Protein AF-A0A2D6XGZ0-F1 (afdb_monomer)

Structure (mmCIF, N/CA/C/O backbone):
data_AF-A0A2D6XGZ0-F1
#
_entry.id   AF-A0A2D6XGZ0-F1
#
loop_
_atom_site.group_PDB
_atom_site.id
_atom_site.type_symbol
_atom_site.label_atom_id
_atom_site.label_alt_id
_atom_site.label_comp_id
_atom_site.label_asym_id
_atom_site.label_entity_id
_atom_site.label_seq_id
_atom_site.pdbx_PDB_ins_code
_atom_site.Cartn_x
_atom_site.Cartn_y
_atom_site.Cartn_z
_atom_site.occupancy
_atom_site.B_iso_or_equiv
_atom_site.auth_seq_id
_atom_site.auth_comp_id
_atom_site.auth_asym_id
_atom_site.auth_atom_id
_atom_site.pdbx_PDB_model_num
ATOM 1 N N . MET A 1 1 ? -11.305 -21.249 19.196 1.00 35.72 1 MET A N 1
ATOM 2 C CA . MET A 1 1 ? -12.312 -20.183 19.340 1.00 35.72 1 MET A CA 1
ATOM 3 C C . MET A 1 1 ? -11.987 -19.172 18.271 1.00 35.72 1 MET A C 1
ATOM 5 O O . MET A 1 1 ? -11.018 -18.440 18.431 1.00 35.72 1 MET A O 1
ATOM 9 N N . ASP A 1 2 ? -12.711 -19.220 17.160 1.00 41.78 2 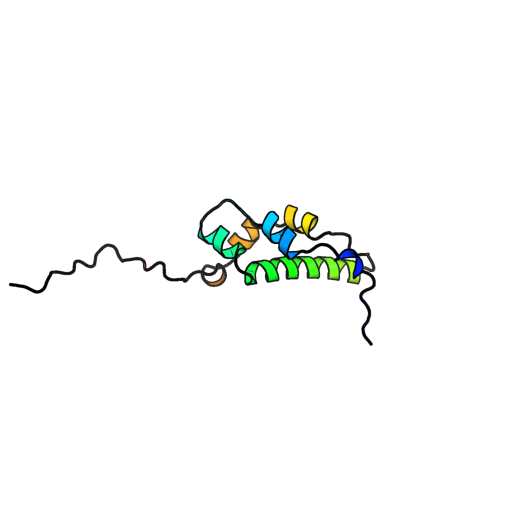ASP A N 1
ATOM 10 C CA . ASP A 1 2 ? -12.664 -18.167 16.157 1.00 41.78 2 ASP A CA 1
ATOM 11 C C . ASP A 1 2 ? -13.267 -16.923 16.798 1.00 41.78 2 ASP A C 1
ATOM 13 O O . ASP A 1 2 ? -14.455 -16.878 17.115 1.00 41.78 2 ASP A O 1
ATOM 17 N N . VAL A 1 3 ? -12.414 -15.949 17.107 1.00 52.31 3 VAL A N 1
ATOM 18 C CA . VAL A 1 3 ? -12.882 -14.605 17.420 1.00 52.31 3 VAL A CA 1
ATOM 19 C C . VAL A 1 3 ? -13.365 -14.066 16.083 1.00 52.31 3 VAL A C 1
ATOM 21 O O . VAL A 1 3 ? -12.563 -13.555 15.304 1.00 52.31 3 VAL A O 1
ATOM 24 N N . ASP A 1 4 ? -14.645 -14.291 15.775 1.00 54.84 4 ASP A N 1
ATOM 25 C CA . ASP A 1 4 ? -15.311 -13.672 14.633 1.00 54.84 4 ASP A CA 1
ATOM 26 C C . ASP A 1 4 ? -15.001 -12.182 14.720 1.00 54.84 4 ASP A C 1
ATOM 28 O O . ASP A 1 4 ? -15.424 -11.509 15.663 1.00 54.84 4 ASP A O 1
ATOM 32 N N . ASN A 1 5 ? -14.167 -11.695 13.798 1.00 56.19 5 ASN A N 1
ATOM 33 C CA . ASN A 1 5 ? -13.800 -10.293 13.758 1.00 56.19 5 ASN A CA 1
ATOM 34 C C . ASN A 1 5 ? -15.121 -9.520 13.639 1.00 56.19 5 ASN A C 1
ATOM 36 O O . ASN A 1 5 ? -15.780 -9.630 12.598 1.00 56.19 5 ASN A O 1
ATOM 40 N N . PRO A 1 6 ? -15.535 -8.761 14.673 1.00 60.28 6 PRO A N 1
ATOM 41 C CA . PRO A 1 6 ? -16.861 -8.155 14.722 1.00 60.28 6 PRO A CA 1
ATOM 42 C C . PRO A 1 6 ? -17.054 -7.101 13.633 1.00 60.28 6 PRO A C 1
ATOM 44 O O . PRO A 1 6 ? -18.150 -6.577 13.490 1.00 60.28 6 PRO A O 1
ATOM 47 N N . TRP A 1 7 ? -16.011 -6.811 12.855 1.00 62.50 7 TRP A N 1
ATOM 48 C CA . TRP A 1 7 ? -15.989 -5.863 11.754 1.00 62.50 7 TRP A CA 1
ATOM 49 C C . TRP A 1 7 ? -15.930 -6.528 10.380 1.00 62.50 7 TRP A C 1
ATOM 51 O O . TRP A 1 7 ? -15.746 -5.838 9.387 1.00 62.50 7 TRP A O 1
ATOM 61 N N . ARG A 1 8 ? -16.090 -7.853 10.282 1.00 60.78 8 ARG A N 1
ATOM 62 C CA . ARG A 1 8 ? -16.012 -8.594 9.011 1.00 60.78 8 ARG A CA 1
ATOM 63 C C . ARG A 1 8 ? -16.929 -8.028 7.908 1.00 60.78 8 ARG A C 1
ATOM 65 O O . ARG A 1 8 ? -16.548 -8.047 6.747 1.00 60.78 8 ARG A O 1
ATOM 72 N N . TRP A 1 9 ? -18.089 -7.479 8.268 1.00 56.69 9 TRP A N 1
ATOM 73 C CA . TRP A 1 9 ? -19.058 -6.842 7.358 1.00 56.69 9 TRP A CA 1
ATOM 74 C C . TRP A 1 9 ? -18.604 -5.479 6.801 1.00 56.69 9 TRP A C 1
ATOM 76 O O . TRP A 1 9 ? -19.159 -5.007 5.818 1.00 56.69 9 TRP A O 1
ATOM 86 N N . TRP A 1 10 ? -17.571 -4.844 7.369 1.00 61.56 10 TRP A N 1
ATOM 87 C CA . TRP A 1 10 ? -16.965 -3.640 6.777 1.00 61.56 10 TRP A CA 1
ATOM 88 C C . TRP A 1 10 ? -16.090 -3.9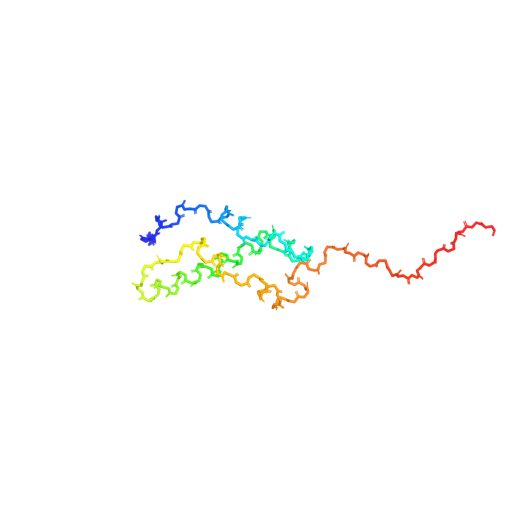40 5.553 1.00 61.56 10 TRP A C 1
ATOM 90 O O . TRP 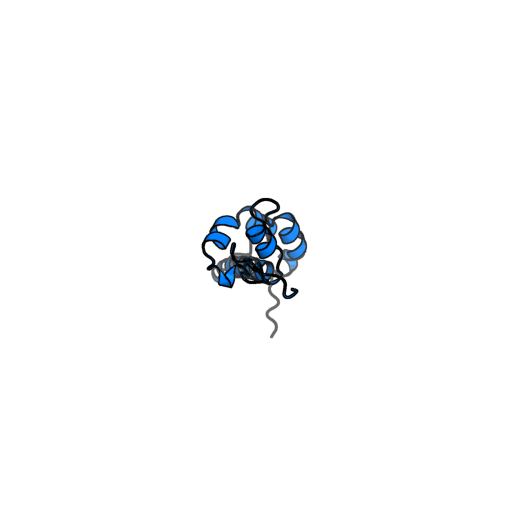A 1 10 ? -15.759 -3.023 4.806 1.00 61.56 10 TRP A O 1
ATOM 100 N N . PHE A 1 11 ? -15.715 -5.204 5.344 1.00 62.50 11 PHE A N 1
ATOM 101 C CA . PHE A 1 11 ? -14.814 -5.646 4.276 1.00 62.50 11 PHE A CA 1
ATOM 102 C C . PHE A 1 11 ? -15.568 -6.243 3.070 1.00 62.50 11 PHE A C 1
ATOM 104 O O . PHE A 1 11 ? -14.986 -7.012 2.314 1.00 62.50 11 PHE A O 1
ATOM 111 N N . GLU A 1 12 ? -16.865 -5.944 2.905 1.00 57.84 12 GLU A N 1
ATOM 112 C CA . GLU A 1 12 ? -17.702 -6.495 1.819 1.00 57.84 12 GLU A CA 1
ATOM 113 C C . GLU A 1 12 ? -17.321 -5.991 0.414 1.00 57.84 12 GLU A C 1
ATOM 115 O O . GLU A 1 12 ? -17.667 -6.632 -0.578 1.00 57.84 12 GLU A O 1
ATOM 120 N N . ASP A 1 13 ? -16.589 -4.879 0.315 1.00 65.31 13 ASP A N 1
ATOM 121 C CA . ASP A 1 13 ? -16.036 -4.397 -0.950 1.00 65.31 13 ASP A CA 1
ATOM 122 C C . ASP A 1 13 ? -14.850 -5.262 -1.395 1.00 65.31 13 ASP A C 1
ATOM 124 O O . ASP A 1 13 ? -13.970 -5.538 -0.588 1.00 65.31 13 ASP A O 1
ATOM 128 N N . ASP A 1 14 ? -14.782 -5.633 -2.680 1.00 81.75 14 ASP A N 1
ATOM 129 C CA . ASP A 1 14 ? -13.630 -6.341 -3.257 1.00 81.75 14 ASP A CA 1
ATOM 130 C C . ASP A 1 14 ? -12.402 -5.404 -3.278 1.00 81.75 14 ASP A C 1
ATOM 132 O O . ASP A 1 14 ? -12.319 -4.506 -4.133 1.00 81.75 14 ASP A O 1
ATOM 136 N N . PRO A 1 15 ? -11.439 -5.569 -2.349 1.00 81.12 15 PRO A N 1
ATOM 137 C CA . PRO A 1 15 ? -10.320 -4.648 -2.231 1.00 81.12 15 PRO A CA 1
ATOM 138 C C . PRO A 1 15 ? -9.424 -4.739 -3.469 1.00 81.12 15 PRO A C 1
ATOM 140 O O . PRO A 1 15 ? -8.942 -3.711 -3.949 1.00 81.12 15 PRO A O 1
ATOM 143 N N . SER A 1 16 ? -9.265 -5.931 -4.052 1.00 86.38 16 SER A N 1
ATOM 144 C CA . SER A 1 16 ? -8.450 -6.156 -5.248 1.00 86.38 16 SER A CA 1
ATOM 145 C C . SER A 1 16 ? -8.967 -5.362 -6.443 1.00 86.38 16 SER A C 1
ATOM 147 O O . SER A 1 16 ? -8.176 -4.754 -7.170 1.00 86.38 16 SER A O 1
ATOM 149 N N . LEU A 1 17 ? -10.287 -5.286 -6.631 1.00 88.44 17 LEU A N 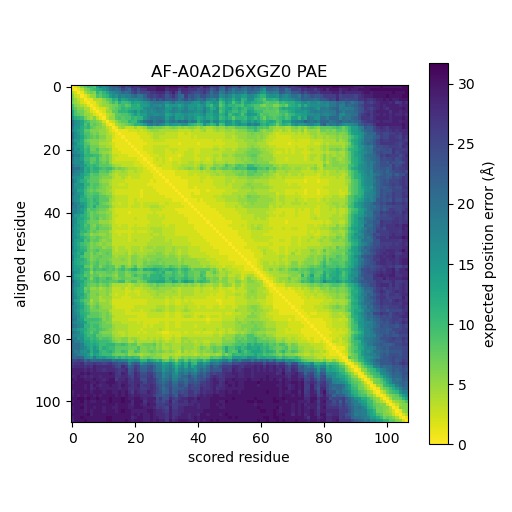1
ATOM 150 C CA . LEU A 1 17 ? -10.878 -4.439 -7.670 1.00 88.44 17 LEU A CA 1
ATOM 151 C C . LEU A 1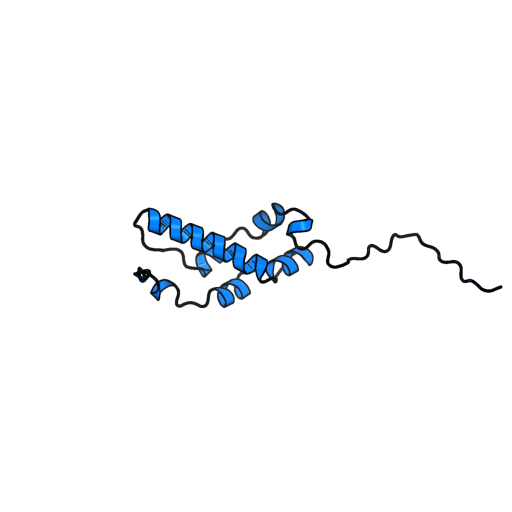 17 ? -10.552 -2.955 -7.441 1.00 88.44 17 LEU A C 1
ATOM 153 O O . LEU A 1 17 ? -10.147 -2.258 -8.375 1.00 88.44 17 LEU A O 1
ATOM 157 N N . GLN A 1 18 ? -10.671 -2.474 -6.202 1.00 89.00 18 GLN A N 1
ATOM 158 C CA . GLN A 1 18 ? -10.353 -1.085 -5.854 1.00 89.00 18 GLN A CA 1
ATOM 159 C C . GLN A 1 18 ? -8.867 -0.769 -6.069 1.00 89.00 18 GLN A C 1
ATOM 161 O O . GLN A 1 18 ? -8.533 0.285 -6.610 1.00 89.00 18 GLN A O 1
ATOM 166 N N . TYR A 1 19 ? -7.968 -1.699 -5.740 1.00 90.38 19 TYR A N 1
ATOM 167 C CA . TYR A 1 19 ? -6.539 -1.563 -6.022 1.00 90.38 19 TYR A CA 1
ATOM 168 C C . TYR A 1 19 ? -6.255 -1.470 -7.517 1.00 90.38 19 TYR A C 1
ATOM 170 O O . TYR A 1 19 ? -5.482 -0.617 -7.945 1.00 90.38 19 TYR A O 1
ATOM 178 N N . GLN A 1 20 ? -6.903 -2.291 -8.345 1.00 88.94 20 GLN A N 1
ATOM 179 C CA . GLN A 1 20 ? -6.727 -2.215 -9.797 1.00 88.94 20 GLN A CA 1
ATOM 180 C C . GLN A 1 20 ? -7.152 -0.863 -10.379 1.00 88.94 20 GLN A C 1
ATOM 182 O O . GLN A 1 20 ? -6.553 -0.421 -11.364 1.00 88.94 20 GLN A O 1
ATOM 187 N N . MET A 1 21 ? -8.152 -0.215 -9.776 1.00 88.38 21 MET A N 1
ATOM 188 C CA . MET A 1 21 ? -8.612 1.119 -10.163 1.00 88.38 21 MET A CA 1
ATOM 189 C C . MET A 1 21 ? -7.686 2.232 -9.653 1.00 88.38 21 MET A C 1
ATOM 191 O O . MET A 1 21 ? -7.420 3.174 -10.399 1.00 88.38 21 MET A O 1
ATOM 195 N N . ALA A 1 22 ? -7.186 2.113 -8.418 1.00 89.62 22 ALA A N 1
ATOM 196 C CA . ALA A 1 22 ? -6.405 3.149 -7.738 1.00 89.62 22 ALA A CA 1
ATOM 197 C C . ALA A 1 22 ? -4.890 3.078 -7.990 1.00 89.62 22 ALA A C 1
ATOM 199 O O . ALA A 1 22 ? -4.192 4.081 -7.832 1.00 89.62 22 ALA A O 1
ATOM 200 N N . ARG A 1 23 ? -4.357 1.911 -8.379 1.00 89.94 23 ARG A N 1
ATOM 201 C CA . ARG A 1 23 ? -2.929 1.754 -8.679 1.00 89.94 23 ARG A CA 1
ATOM 202 C C . ARG A 1 23 ? -2.491 2.736 -9.773 1.00 89.94 23 ARG A C 1
ATOM 204 O O . ARG A 1 23 ? -3.293 3.117 -10.632 1.00 89.94 23 ARG A O 1
ATOM 211 N N . PRO A 1 24 ? -1.199 3.084 -9.830 1.00 89.44 24 PRO A N 1
ATOM 212 C CA . PRO A 1 24 ? -0.712 4.018 -10.827 1.00 89.44 24 PRO A CA 1
ATOM 213 C C . PRO A 1 24 ? -0.973 3.535 -12.258 1.00 89.44 24 PRO A C 1
ATOM 215 O O . PRO A 1 24 ? -0.646 2.402 -12.616 1.00 89.44 24 PRO A O 1
ATOM 218 N N . GLN A 1 25 ? -1.537 4.419 -13.083 1.00 88.81 25 GLN A N 1
ATOM 219 C CA . GLN A 1 25 ? -1.778 4.170 -14.512 1.00 88.81 25 GLN A CA 1
ATOM 220 C C . GLN A 1 25 ? -0.773 4.896 -15.419 1.00 88.81 25 GLN A C 1
ATOM 222 O O . GLN A 1 25 ? -0.631 4.553 -16.592 1.00 88.81 25 GLN A O 1
ATOM 227 N N . THR A 1 26 ? -0.047 5.879 -14.878 1.00 87.00 26 THR A N 1
ATOM 228 C CA . THR A 1 26 ? 0.969 6.677 -15.575 1.00 87.00 26 THR A CA 1
ATOM 229 C C . THR A 1 26 ? 2.299 6.659 -14.817 1.00 87.00 26 THR A C 1
ATOM 231 O O . THR A 1 26 ? 2.340 6.464 -13.602 1.00 87.00 26 THR A O 1
ATOM 234 N N . GLY A 1 27 ? 3.409 6.825 -15.541 1.00 87.62 27 GLY A N 1
ATOM 235 C CA . GLY A 1 27 ? 4.764 6.792 -14.985 1.00 87.62 27 GLY A CA 1
ATOM 236 C C . GLY A 1 27 ? 5.741 6.032 -15.878 1.00 87.62 27 GLY A C 1
ATOM 237 O O . GLY A 1 27 ? 5.475 5.803 -17.057 1.00 87.62 27 GLY A O 1
ATOM 238 N N . SER A 1 28 ? 6.891 5.644 -15.323 1.00 87.69 28 SER A N 1
ATOM 239 C CA . SER A 1 28 ? 7.853 4.807 -16.046 1.00 87.69 28 SER A CA 1
ATOM 240 C C . SER A 1 28 ? 7.349 3.359 -16.173 1.00 87.69 28 SER A C 1
ATOM 242 O O . SER A 1 28 ? 6.615 2.891 -15.301 1.00 87.69 28 SER A O 1
ATOM 244 N N . PRO A 1 29 ? 7.770 2.603 -17.204 1.00 86.19 29 PRO A N 1
ATOM 245 C CA . PRO A 1 29 ? 7.360 1.206 -17.365 1.00 86.19 29 PRO A CA 1
ATOM 246 C C . PRO A 1 29 ? 7.653 0.341 -16.132 1.00 86.19 29 PRO A C 1
ATOM 248 O O . PRO A 1 29 ? 6.777 -0.371 -15.662 1.00 86.19 29 PRO A O 1
ATOM 251 N N . SER A 1 30 ? 8.839 0.487 -15.529 1.00 86.12 30 SER A N 1
ATOM 252 C CA . SER A 1 30 ? 9.220 -0.272 -14.329 1.00 86.12 30 SER A CA 1
ATOM 253 C C . SER A 1 30 ? 8.357 0.041 -13.104 1.00 86.12 30 SER A C 1
ATOM 255 O O . SER A 1 30 ? 8.084 -0.846 -12.302 1.00 86.12 30 SER A O 1
ATOM 257 N N . TYR A 1 3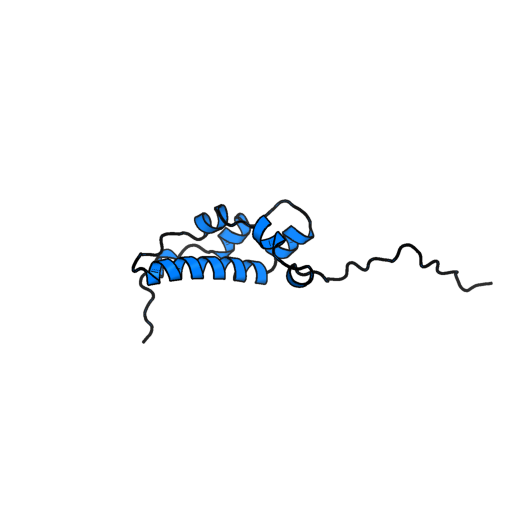1 ? 7.903 1.289 -12.972 1.00 87.19 31 TYR A N 1
ATOM 258 C CA . TYR A 1 31 ? 6.992 1.706 -11.908 1.00 87.19 31 TYR A CA 1
ATOM 259 C C . TYR A 1 31 ? 5.611 1.065 -12.068 1.00 87.19 31 TYR A C 1
ATOM 261 O O . TYR A 1 31 ? 5.073 0.500 -11.118 1.00 87.19 31 TYR A O 1
ATOM 269 N N . LEU A 1 32 ? 5.068 1.097 -13.286 1.00 90.38 32 LEU A N 1
ATOM 270 C CA . LEU A 1 32 ? 3.776 0.487 -13.597 1.00 90.38 32 LEU A CA 1
ATOM 271 C C . LEU A 1 32 ? 3.821 -1.036 -13.456 1.00 90.38 32 LEU A C 1
ATOM 273 O O . LEU A 1 32 ? 2.917 -1.629 -12.874 1.00 90.38 32 LEU A O 1
ATOM 277 N N . ASP A 1 33 ? 4.880 -1.669 -13.956 1.00 89.06 33 ASP A N 1
ATOM 278 C CA . ASP A 1 33 ? 5.032 -3.121 -13.907 1.00 89.06 33 ASP A CA 1
ATOM 279 C C . ASP A 1 33 ? 5.213 -3.637 -12.481 1.00 89.06 33 ASP A C 1
ATOM 281 O O . ASP A 1 33 ? 4.726 -4.721 -12.171 1.00 89.06 33 ASP A O 1
ATOM 285 N N . TYR A 1 34 ? 5.839 -2.863 -11.591 1.00 90.25 34 TYR A N 1
ATOM 286 C CA . TYR A 1 34 ? 5.919 -3.207 -10.173 1.00 90.25 34 TYR A CA 1
ATOM 287 C C . TYR A 1 34 ? 4.526 -3.286 -9.527 1.00 90.25 34 TYR A C 1
ATOM 289 O O . TYR A 1 34 ? 4.174 -4.324 -8.973 1.00 90.25 34 TYR A O 1
ATOM 297 N N . PHE A 1 35 ? 3.690 -2.249 -9.664 1.00 90.75 35 PHE A N 1
ATOM 298 C CA . PHE A 1 35 ? 2.341 -2.214 -9.065 1.00 90.75 35 PHE A CA 1
ATOM 299 C C . PHE A 1 35 ? 1.285 -3.051 -9.808 1.00 90.75 35 PHE A C 1
ATOM 301 O O . PHE A 1 35 ? 0.127 -3.115 -9.401 1.00 90.75 35 PHE A O 1
ATOM 308 N N . ARG A 1 36 ? 1.660 -3.719 -10.902 1.00 89.81 36 ARG A N 1
ATOM 309 C CA . ARG A 1 36 ? 0.836 -4.761 -11.535 1.00 89.81 36 ARG A CA 1
ATOM 310 C C . ARG A 1 36 ? 1.065 -6.142 -10.929 1.00 89.81 36 ARG A C 1
ATOM 312 O O . ARG A 1 36 ? 0.275 -7.044 -11.197 1.00 89.81 36 ARG A O 1
ATOM 319 N N . GLN A 1 37 ? 2.139 -6.332 -10.165 1.00 88.12 37 GLN A N 1
ATOM 320 C CA . GLN A 1 37 ? 2.467 -7.630 -9.589 1.00 88.12 37 GLN A CA 1
ATOM 321 C C . GLN A 1 37 ? 1.585 -7.925 -8.368 1.00 88.12 37 GLN A C 1
ATOM 323 O O . GLN A 1 37 ? 1.409 -7.042 -7.524 1.00 88.12 37 GLN A O 1
ATOM 328 N N . PRO A 1 38 ? 1.137 -9.182 -8.189 1.00 86.81 38 PRO A N 1
ATOM 329 C CA . PRO A 1 38 ? 0.394 -9.592 -6.993 1.00 86.81 38 PRO A CA 1
ATOM 330 C C . PRO A 1 38 ? 1.153 -9.340 -5.681 1.00 86.81 38 PRO A C 1
ATOM 332 O O . PRO A 1 38 ? 0.553 -9.123 -4.635 1.00 86.81 38 PRO A O 1
ATOM 335 N N . SER A 1 39 ? 2.489 -9.343 -5.722 1.00 87.88 39 SER A N 1
ATOM 336 C CA . SER A 1 39 ? 3.343 -9.048 -4.567 1.00 87.88 39 SER A CA 1
ATOM 337 C C . SER A 1 39 ? 3.246 -7.591 -4.106 1.00 87.88 39 SER A C 1
ATOM 339 O O . SER A 1 39 ? 3.293 -7.326 -2.905 1.00 87.88 39 SER A O 1
ATOM 341 N N . ALA A 1 40 ? 3.107 -6.646 -5.039 1.00 89.00 40 ALA A N 1
ATOM 342 C CA . ALA A 1 40 ? 2.921 -5.239 -4.712 1.00 89.00 40 ALA A CA 1
ATOM 343 C C . ALA A 1 40 ? 1.524 -5.003 -4.131 1.00 89.00 40 ALA A C 1
ATOM 345 O O . ALA A 1 40 ? 1.394 -4.295 -3.138 1.00 89.00 40 ALA A O 1
ATOM 346 N N . GLU A 1 41 ? 0.505 -5.648 -4.698 1.00 89.12 41 GLU A N 1
ATOM 347 C CA . GLU A 1 41 ? -0.866 -5.629 -4.183 1.00 89.12 41 GLU A CA 1
ATOM 348 C C . GLU A 1 41 ? -0.940 -6.162 -2.743 1.00 89.12 41 GLU A C 1
ATOM 350 O O . GLU A 1 41 ? -1.399 -5.456 -1.846 1.00 89.12 41 GLU A O 1
ATOM 355 N N . ALA A 1 42 ? -0.386 -7.353 -2.488 1.00 85.94 42 ALA A N 1
ATOM 356 C CA . ALA A 1 42 ? -0.352 -7.950 -1.153 1.00 85.94 42 ALA A CA 1
ATOM 357 C C . ALA A 1 42 ? 0.371 -7.066 -0.123 1.00 85.94 42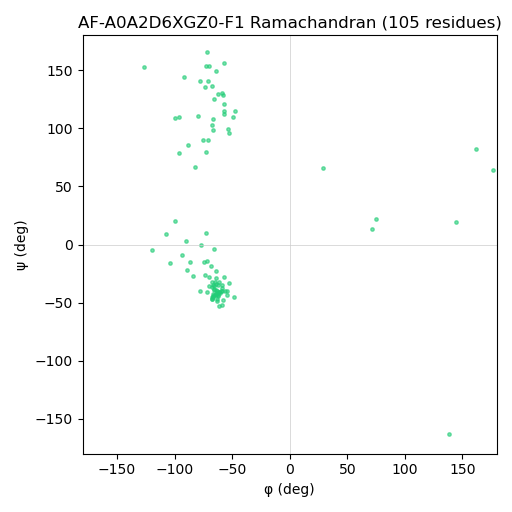 ALA A C 1
ATOM 359 O O . ALA A 1 42 ? -0.029 -7.007 1.037 1.00 85.94 42 ALA A O 1
ATOM 360 N N . ARG A 1 43 ? 1.423 -6.348 -0.535 1.00 88.19 43 ARG A N 1
ATOM 361 C CA . ARG A 1 43 ? 2.134 -5.410 0.341 1.00 88.19 43 ARG A CA 1
ATOM 362 C C . ARG A 1 43 ? 1.275 -4.200 0.703 1.00 88.19 43 ARG A C 1
ATOM 364 O O . ARG A 1 43 ? 1.204 -3.852 1.876 1.00 88.19 43 ARG A O 1
ATOM 371 N N . VAL A 1 44 ? 0.625 -3.582 -0.284 1.00 89.81 44 VAL A N 1
ATOM 372 C CA . VAL A 1 44 ? -0.253 -2.421 -0.058 1.00 89.81 44 VAL A CA 1
ATOM 373 C C . VAL A 1 44 ? -1.412 -2.798 0.864 1.00 89.81 44 VAL A C 1
ATOM 375 O O . VAL A 1 44 ? -1.727 -2.050 1.789 1.00 89.81 44 VAL A O 1
ATOM 378 N N . PHE A 1 45 ? -2.001 -3.980 0.683 1.00 89.38 45 PHE A N 1
ATOM 379 C CA . PHE A 1 45 ? -3.035 -4.455 1.601 1.00 89.38 45 PHE A CA 1
ATOM 380 C C . PHE A 1 45 ? -2.506 -4.830 2.978 1.00 89.38 45 PHE A C 1
ATOM 382 O O . PHE A 1 45 ? -3.170 -4.518 3.959 1.00 89.38 45 PHE A O 1
ATOM 389 N N . GLY A 1 46 ? -1.302 -5.391 3.086 1.00 87.12 46 GLY A N 1
ATOM 390 C CA . GLY A 1 46 ? -0.666 -5.607 4.386 1.00 87.12 46 GLY A CA 1
ATOM 391 C C . GLY A 1 46 ? -0.481 -4.304 5.179 1.00 87.12 46 GLY A C 1
ATOM 392 O O . GLY A 1 46 ? -0.687 -4.280 6.396 1.00 87.12 46 GLY A O 1
ATOM 393 N N . ASP A 1 47 ? -0.157 -3.197 4.502 1.00 89.06 47 ASP A N 1
ATOM 394 C CA . ASP A 1 47 ? -0.072 -1.871 5.126 1.00 89.06 47 ASP A CA 1
ATOM 395 C C . ASP A 1 47 ? -1.451 -1.378 5.605 1.00 89.06 47 ASP A C 1
ATOM 397 O O . ASP A 1 47 ? -1.575 -0.868 6.724 1.00 89.06 47 ASP A O 1
ATOM 401 N N . TRP A 1 48 ? -2.496 -1.566 4.792 1.00 88.06 48 TRP A N 1
ATOM 402 C CA . TRP A 1 48 ? -3.876 -1.224 5.154 1.00 88.06 48 TRP A CA 1
ATOM 403 C C . TRP A 1 48 ? -4.379 -2.044 6.345 1.00 88.06 48 TRP A C 1
ATOM 405 O O . TRP A 1 48 ? -4.871 -1.479 7.323 1.00 88.06 48 TRP A O 1
ATOM 415 N N . GLU A 1 49 ? -4.194 -3.363 6.321 1.00 85.56 49 GLU A N 1
ATOM 416 C CA . GLU A 1 49 ? -4.545 -4.259 7.425 1.00 85.56 49 GLU A CA 1
ATOM 417 C C . GLU A 1 49 ? -3.806 -3.876 8.708 1.00 85.56 49 GLU A C 1
ATOM 419 O O . GLU A 1 49 ? -4.400 -3.853 9.785 1.00 85.56 49 GLU A O 1
ATOM 424 N N . THR A 1 50 ? -2.532 -3.490 8.604 1.00 87.00 50 THR A N 1
ATOM 425 C CA . THR A 1 50 ? -1.758 -2.994 9.748 1.00 87.00 50 THR A CA 1
ATOM 426 C C . THR A 1 50 ? -2.346 -1.694 10.305 1.00 87.00 50 THR A C 1
ATOM 428 O O . THR A 1 50 ? -2.402 -1.519 11.525 1.00 87.00 50 THR A O 1
ATOM 431 N N . ALA A 1 51 ? -2.805 -0.774 9.451 1.00 85.19 51 ALA A N 1
ATOM 432 C CA . ALA A 1 51 ? -3.473 0.453 9.889 1.00 85.19 51 ALA A CA 1
ATOM 433 C C . ALA A 1 51 ? -4.797 0.151 10.614 1.00 85.19 51 ALA A C 1
ATOM 435 O O . ALA A 1 51 ? -5.040 0.686 11.697 1.00 85.19 51 ALA A O 1
ATOM 436 N N . GLN A 1 52 ? -5.599 -0.772 10.082 1.00 83.75 52 GLN A N 1
ATOM 437 C CA . GLN A 1 52 ? -6.843 -1.226 10.711 1.00 83.75 52 GLN A CA 1
ATOM 438 C C . GLN A 1 52 ? -6.578 -1.933 12.047 1.00 83.75 52 GLN A C 1
ATOM 440 O O . GLN A 1 52 ? -7.247 -1.662 13.043 1.00 83.75 52 GLN A O 1
ATOM 445 N N . ALA A 1 53 ? -5.554 -2.789 12.110 1.00 82.31 53 ALA A N 1
ATOM 446 C CA . ALA A 1 53 ? -5.151 -3.478 13.332 1.00 82.31 53 ALA A CA 1
ATOM 447 C C . ALA A 1 53 ? -4.708 -2.495 14.428 1.00 82.31 53 ALA A C 1
ATOM 449 O O . ALA A 1 53 ? -4.988 -2.719 15.605 1.00 82.31 53 ALA A O 1
ATOM 450 N N . ARG A 1 54 ? -4.068 -1.375 14.063 1.00 85.31 54 ARG A N 1
ATOM 451 C CA . ARG A 1 54 ? -3.717 -0.305 15.014 1.00 85.31 54 ARG A CA 1
ATOM 452 C C . ARG A 1 54 ? -4.946 0.390 15.593 1.00 85.31 54 ARG A C 1
ATOM 454 O O . ARG A 1 54 ? -4.924 0.720 16.775 1.00 85.31 54 ARG A O 1
ATOM 461 N N . LEU A 1 55 ? -5.992 0.604 14.796 1.00 81.31 55 LEU A N 1
ATOM 462 C CA . LEU A 1 55 ? -7.263 1.159 15.275 1.00 81.31 55 LEU A CA 1
ATOM 463 C C . LEU A 1 55 ? -7.971 0.174 16.207 1.00 81.31 55 LEU A C 1
ATOM 465 O O . LEU A 1 55 ? -8.361 0.544 17.314 1.00 81.31 55 LEU A O 1
ATOM 469 N N . ALA A 1 56 ? -8.023 -1.100 15.816 1.00 80.50 56 ALA A N 1
ATOM 470 C CA . ALA A 1 56 ? -8.584 -2.162 16.643 1.00 80.50 56 ALA A CA 1
ATOM 471 C C . ALA A 1 56 ? -7.840 -2.301 17.985 1.00 80.50 56 ALA A C 1
ATOM 473 O O . ALA A 1 56 ? -8.475 -2.435 19.029 1.00 80.50 56 ALA A O 1
ATOM 474 N N . ALA A 1 57 ? -6.507 -2.187 17.986 1.00 81.25 57 ALA A N 1
ATOM 475 C CA . ALA A 1 57 ? -5.692 -2.189 19.204 1.00 81.25 57 ALA A CA 1
ATOM 476 C C . ALA A 1 57 ? -5.973 -0.987 20.128 1.00 81.25 57 ALA A C 1
ATOM 478 O O . ALA A 1 57 ? -5.723 -1.063 21.328 1.00 81.25 57 ALA A O 1
ATOM 479 N N . GLN A 1 58 ? -6.511 0.108 19.587 1.00 83.25 58 GLN A N 1
ATOM 480 C CA . GLN A 1 58 ? -6.962 1.281 20.343 1.00 83.25 58 GLN A CA 1
ATOM 481 C C . GLN A 1 58 ? -8.437 1.179 20.770 1.00 83.25 58 GLN A C 1
ATOM 483 O O . GLN A 1 58 ? -8.970 2.117 21.358 1.00 83.25 58 GLN A O 1
ATOM 488 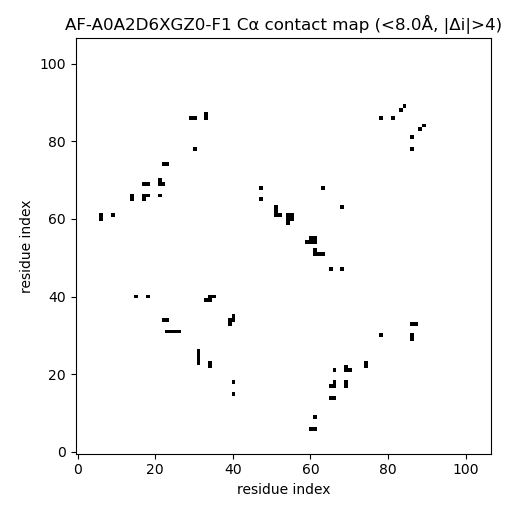N N . GLY A 1 59 ? -9.110 0.060 20.479 1.00 80.19 59 GLY A N 1
ATOM 489 C CA . GLY A 1 59 ? -10.539 -0.121 20.742 1.00 80.19 59 GLY A CA 1
ATOM 490 C C . GLY A 1 59 ? -11.443 0.706 19.824 1.00 80.19 59 GLY A C 1
ATOM 491 O O . GLY A 1 59 ? -12.631 0.846 20.109 1.00 80.19 59 GLY A O 1
ATOM 492 N N . LEU A 1 60 ? -10.897 1.261 18.739 1.00 80.62 60 LEU A N 1
ATOM 493 C CA . LEU A 1 60 ? -11.655 1.997 17.735 1.00 80.62 60 LEU A CA 1
ATOM 494 C C . LEU A 1 60 ? -12.105 1.042 16.620 1.00 80.62 60 LEU A C 1
ATOM 496 O O . LEU A 1 60 ? -11.367 0.118 16.265 1.00 80.62 60 LEU A O 1
ATOM 500 N N . PRO A 1 61 ? -13.303 1.247 16.048 1.00 76.00 61 PRO A N 1
ATOM 501 C CA . PRO A 1 61 ? -13.717 0.491 14.878 1.00 76.00 61 PRO A CA 1
ATOM 502 C C . PRO A 1 61 ? -12.800 0.815 13.686 1.00 76.00 61 PRO A C 1
ATOM 504 O O . PRO A 1 61 ? -12.310 1.947 13.583 1.00 76.00 61 PRO A O 1
ATOM 507 N N . PRO A 1 62 ? -12.583 -0.140 12.763 1.00 73.69 62 PRO A N 1
ATOM 508 C CA . PRO A 1 62 ? -11.973 0.167 11.480 1.00 73.69 62 PRO A CA 1
ATOM 509 C C . PRO A 1 62 ? -12.823 1.233 10.791 1.00 73.69 62 PRO A C 1
ATOM 511 O O . PRO A 1 62 ? -14.022 1.056 10.596 1.00 73.69 62 PRO A O 1
ATOM 514 N N . ASN A 1 63 ? -12.210 2.369 10.480 1.00 78.88 63 ASN A N 1
ATOM 515 C CA . ASN A 1 63 ? -12.887 3.513 9.871 1.00 78.88 63 ASN A CA 1
ATOM 516 C C . ASN A 1 63 ? -12.303 3.876 8.500 1.00 78.88 63 ASN A C 1
ATOM 518 O O . ASN A 1 63 ? -12.847 4.746 7.826 1.00 78.88 63 ASN A O 1
ATOM 522 N N . ILE A 1 64 ? -11.224 3.209 8.080 1.00 81.25 64 ILE A N 1
ATOM 523 C CA . ILE A 1 64 ? -10.548 3.471 6.810 1.00 81.25 64 ILE A CA 1
ATOM 524 C C . ILE A 1 64 ? -10.997 2.423 5.796 1.00 81.25 64 ILE A C 1
ATOM 526 O O . ILE A 1 64 ? -10.605 1.259 5.894 1.00 81.25 64 ILE A O 1
ATOM 530 N N . LYS A 1 65 ? -11.795 2.808 4.799 1.00 83.75 65 LYS A N 1
ATOM 531 C CA . LYS A 1 65 ? -12.088 1.909 3.675 1.00 83.75 65 LYS A CA 1
ATOM 532 C C . LYS A 1 65 ? -10.840 1.728 2.814 1.00 83.75 65 LYS A C 1
ATOM 534 O O . LYS A 1 65 ? -9.996 2.620 2.742 1.00 83.75 65 LYS A O 1
ATOM 539 N N . SER A 1 66 ? -10.735 0.596 2.125 1.00 86.06 66 SER A N 1
ATOM 540 C CA . SER A 1 66 ? -9.613 0.324 1.219 1.00 86.06 66 SER A CA 1
ATOM 541 C C . SER A 1 66 ? -9.472 1.405 0.147 1.00 86.06 66 SER A C 1
ATOM 543 O O . SER A 1 66 ? -8.359 1.845 -0.111 1.00 86.06 66 SER A O 1
ATOM 545 N N . ILE A 1 67 ? -10.570 1.911 -0.418 1.00 85.38 67 ILE A N 1
ATOM 546 C CA . ILE A 1 67 ? -10.510 2.979 -1.424 1.00 85.38 67 ILE A CA 1
ATOM 547 C C . ILE A 1 67 ? -9.973 4.303 -0.868 1.00 85.38 67 ILE A C 1
ATOM 549 O O . ILE A 1 67 ? -9.173 4.956 -1.533 1.00 85.38 67 ILE A O 1
ATOM 553 N N . ASP A 1 68 ? -10.351 4.674 0.358 1.00 88.12 68 ASP A N 1
ATOM 554 C CA . ASP A 1 68 ? -9.863 5.895 1.008 1.00 88.12 68 ASP A CA 1
ATOM 555 C C . ASP A 1 68 ? -8.362 5.775 1.299 1.00 88.12 68 ASP A C 1
ATOM 557 O O . ASP A 1 68 ? -7.584 6.667 0.964 1.00 88.12 68 ASP A O 1
ATOM 561 N N . PHE A 1 69 ? -7.938 4.616 1.813 1.00 90.44 69 PHE A N 1
ATOM 562 C CA . PHE A 1 69 ? -6.524 4.299 2.006 1.00 90.44 69 PHE A CA 1
ATOM 563 C C . PHE A 1 69 ? -5.733 4.370 0.697 1.00 90.44 69 PHE A C 1
ATOM 565 O O . PHE A 1 69 ? -4.666 4.975 0.651 1.00 90.44 69 PHE A O 1
ATOM 572 N N . LEU A 1 70 ? -6.249 3.759 -0.373 1.00 90.38 70 LEU A N 1
ATOM 573 C CA . LEU A 1 70 ? -5.582 3.710 -1.672 1.00 90.38 70 LEU A CA 1
ATOM 574 C C . LEU A 1 70 ? -5.468 5.093 -2.321 1.00 90.38 70 LEU A C 1
ATOM 576 O O . LEU A 1 70 ? -4.450 5.373 -2.949 1.00 90.38 70 LEU A O 1
ATOM 580 N N . ASN A 1 71 ? -6.467 5.962 -2.147 1.00 88.81 71 ASN A N 1
ATOM 581 C CA . ASN A 1 71 ? -6.430 7.340 -2.646 1.00 88.81 71 ASN A CA 1
ATOM 582 C C . ASN A 1 71 ? -5.334 8.180 -1.975 1.00 88.81 71 ASN A C 1
ATOM 584 O O . ASN A 1 71 ? -4.757 9.062 -2.610 1.00 88.81 71 ASN A O 1
ATOM 588 N N . GLU A 1 72 ? -5.034 7.904 -0.707 1.00 90.81 72 GLU A N 1
ATOM 589 C CA . GLU A 1 72 ? -3.985 8.588 0.054 1.00 90.81 72 GLU A CA 1
ATOM 590 C C . GLU A 1 72 ? -2.633 7.856 0.009 1.00 90.81 72 GLU A C 1
ATOM 592 O O . GLU A 1 72 ? -1.614 8.397 0.452 1.00 90.81 72 GLU A O 1
ATOM 597 N N . TYR A 1 73 ? -2.590 6.633 -0.533 1.00 91.31 73 TYR A N 1
ATOM 598 C CA . TYR A 1 73 ? -1.395 5.800 -0.503 1.00 91.31 73 TYR A CA 1
ATOM 599 C C . TYR A 1 73 ? -0.262 6.428 -1.332 1.00 91.31 73 TYR A C 1
ATOM 601 O O . TYR A 1 73 ? -0.418 6.688 -2.531 1.00 91.31 73 TYR A O 1
ATOM 609 N N . PRO A 1 74 ? 0.931 6.645 -0.748 1.00 91.94 74 PRO A N 1
ATOM 610 C CA . PRO A 1 74 ? 2.015 7.345 -1.422 1.00 91.94 74 PRO A CA 1
ATOM 611 C C . PRO A 1 74 ? 2.803 6.406 -2.353 1.00 91.94 74 PRO A C 1
ATOM 613 O O . PRO A 1 74 ? 3.990 6.151 -2.133 1.00 91.94 74 PRO A O 1
ATOM 616 N N . PHE A 1 75 ? 2.166 5.920 -3.426 1.00 91.62 75 PHE A N 1
ATOM 617 C CA . PHE A 1 75 ? 2.725 4.942 -4.376 1.00 91.62 75 PHE A CA 1
ATOM 618 C C . PHE A 1 75 ? 4.135 5.297 -4.867 1.00 91.62 75 PHE A C 1
ATOM 620 O O . PHE A 1 75 ? 5.027 4.446 -4.898 1.00 91.62 75 PHE A O 1
ATOM 627 N N . TRP A 1 76 ? 4.356 6.564 -5.227 1.00 89.00 76 TRP A N 1
ATOM 628 C CA . TRP A 1 76 ? 5.655 7.021 -5.718 1.00 89.00 76 TRP A CA 1
ATOM 629 C C . TRP A 1 76 ? 6.737 6.962 -4.640 1.00 89.00 76 TRP A C 1
ATOM 631 O O . TRP A 1 76 ? 7.837 6.471 -4.890 1.00 89.00 76 TRP A O 1
ATOM 641 N N . THR A 1 77 ? 6.422 7.434 -3.434 1.00 91.06 77 THR A N 1
ATOM 642 C CA . THR A 1 77 ? 7.350 7.427 -2.299 1.00 91.06 77 THR A CA 1
ATOM 643 C C . THR A 1 77 ? 7.718 5.999 -1.913 1.00 91.06 77 THR A C 1
ATOM 645 O O . THR A 1 77 ? 8.895 5.717 -1.689 1.00 91.06 77 THR A O 1
ATOM 648 N N . GLU A 1 78 ? 6.747 5.084 -1.896 1.00 88.19 78 GLU A N 1
ATOM 649 C CA . GLU A 1 78 ? 6.998 3.668 -1.622 1.00 88.19 78 GLU A CA 1
ATOM 650 C C . GLU A 1 78 ? 7.887 3.037 -2.688 1.00 88.19 78 GLU A C 1
ATOM 652 O O . GLU A 1 78 ? 8.904 2.431 -2.356 1.00 88.19 78 GLU A O 1
ATOM 657 N N . TYR A 1 79 ? 7.603 3.266 -3.970 1.00 88.19 79 TYR A N 1
ATOM 658 C CA . TYR A 1 79 ? 8.468 2.777 -5.040 1.00 88.19 79 TYR A CA 1
ATOM 659 C C . TYR A 1 79 ? 9.888 3.349 -4.955 1.00 88.19 79 TYR A C 1
ATOM 661 O O . TYR A 1 79 ? 10.865 2.617 -5.120 1.00 88.19 79 TYR A O 1
ATOM 669 N N . ALA A 1 80 ? 10.024 4.641 -4.648 1.00 87.62 80 ALA A N 1
ATOM 670 C CA . ALA A 1 80 ? 11.313 5.313 -4.522 1.00 87.62 80 ALA A CA 1
ATOM 671 C C . ALA A 1 80 ? 12.171 4.762 -3.367 1.00 87.62 80 ALA A C 1
ATOM 673 O O . ALA A 1 80 ? 13.398 4.762 -3.479 1.00 87.62 80 ALA A O 1
ATOM 674 N N . ARG A 1 81 ? 11.551 4.244 -2.298 1.00 87.56 81 ARG A N 1
ATOM 675 C CA . ARG A 1 81 ? 12.242 3.603 -1.163 1.00 87.56 81 ARG A CA 1
ATOM 676 C C . ARG A 1 81 ? 12.798 2.219 -1.491 1.00 87.56 81 ARG A C 1
ATOM 678 O O . ARG A 1 81 ? 13.756 1.788 -0.856 1.00 87.56 81 ARG A O 1
ATOM 685 N N . LEU A 1 82 ? 12.215 1.519 -2.463 1.00 86.44 82 LEU A N 1
ATOM 686 C CA . LEU A 1 82 ? 12.650 0.174 -2.838 1.00 86.44 82 LEU A CA 1
ATOM 687 C C . LEU A 1 82 ? 14.006 0.209 -3.544 1.00 86.44 82 LEU A C 1
ATOM 689 O O . LEU A 1 82 ? 14.249 1.064 -4.400 1.00 86.44 82 LEU A O 1
ATOM 693 N N . GLY A 1 83 ? 14.864 -0.764 -3.239 1.00 81.81 83 GLY A N 1
ATOM 694 C CA . GLY A 1 83 ? 16.098 -0.999 -3.984 1.00 81.81 83 GLY A CA 1
ATOM 695 C C . GLY A 1 83 ? 15.842 -1.597 -5.380 1.00 81.81 83 GLY A C 1
ATOM 696 O O . GLY A 1 83 ? 14.754 -2.114 -5.646 1.00 81.81 83 GLY A O 1
ATOM 697 N N . PRO A 1 84 ? 16.845 -1.597 -6.280 1.00 78.12 84 PRO A N 1
ATOM 698 C CA . PRO A 1 84 ? 16.705 -2.124 -7.643 1.00 78.12 84 PRO A CA 1
ATOM 699 C C . PRO A 1 84 ? 16.200 -3.574 -7.706 1.00 78.12 84 PRO A C 1
ATOM 701 O O . PRO A 1 84 ? 15.338 -3.891 -8.520 1.00 78.12 84 PRO A O 1
ATOM 704 N N . SER A 1 85 ? 16.678 -4.440 -6.808 1.00 77.44 85 SER A N 1
ATOM 705 C CA . SER A 1 85 ? 16.256 -5.844 -6.713 1.00 77.44 85 SER A CA 1
ATOM 706 C C . SER A 1 85 ? 14.821 -6.018 -6.206 1.00 77.44 85 SER A C 1
ATOM 708 O O . SER A 1 85 ? 14.160 -6.988 -6.560 1.00 77.44 85 SER A O 1
ATOM 710 N N . GLN A 1 86 ? 14.319 -5.075 -5.404 1.00 75.75 86 GLN A N 1
ATOM 711 C CA . GLN A 1 86 ? 12.977 -5.126 -4.815 1.00 75.75 86 GLN A CA 1
ATOM 712 C C . GLN A 1 86 ? 11.897 -4.598 -5.762 1.00 75.75 86 GLN A C 1
ATOM 714 O O . GLN A 1 86 ? 10.761 -5.050 -5.701 1.00 75.75 86 GLN A O 1
ATOM 719 N N . ARG A 1 87 ? 12.249 -3.693 -6.685 1.00 74.31 87 ARG A N 1
ATOM 720 C CA . ARG A 1 87 ? 11.346 -3.170 -7.730 1.00 74.31 87 ARG A CA 1
ATOM 721 C C . ARG A 1 87 ? 11.038 -4.188 -8.841 1.00 74.31 87 ARG A C 1
ATOM 723 O O . ARG A 1 87 ? 10.510 -3.816 -9.882 1.00 74.31 87 ARG A O 1
ATOM 730 N N . GLY A 1 88 ? 11.415 -5.456 -8.664 1.00 63.75 88 GLY A N 1
ATOM 731 C CA . GLY A 1 88 ? 11.355 -6.469 -9.721 1.00 63.75 88 GLY A CA 1
ATOM 732 C C . GLY A 1 88 ? 12.455 -6.308 -10.777 1.00 63.75 88 GLY A C 1
ATOM 733 O O . GLY A 1 88 ? 12.320 -6.789 -11.903 1.00 63.75 88 GLY A O 1
ATOM 734 N N . GLY A 1 89 ? 13.559 -5.632 -10.437 1.00 47.06 89 GLY A N 1
ATOM 735 C CA . GLY A 1 89 ? 14.701 -5.442 -11.323 1.00 47.06 89 GLY A CA 1
ATOM 736 C C . GLY A 1 89 ? 15.526 -6.713 -11.510 1.00 47.06 89 GLY A C 1
ATOM 737 O O . GLY A 1 89 ? 16.582 -6.851 -10.900 1.00 47.06 89 GLY A O 1
ATOM 738 N N . SER A 1 90 ? 15.056 -7.616 -12.374 1.00 41.41 90 SER A N 1
ATOM 739 C CA . SER A 1 90 ? 15.842 -8.240 -13.457 1.00 41.41 90 SER A CA 1
ATOM 740 C C . SER A 1 90 ? 15.017 -9.293 -14.202 1.00 41.41 90 SER A C 1
ATOM 742 O O . SER A 1 90 ? 15.382 -10.463 -14.248 1.00 41.41 90 SER A O 1
ATOM 744 N N . THR A 1 91 ? 13.938 -8.890 -14.877 1.00 43.97 91 THR A N 1
ATOM 745 C CA . THR A 1 91 ? 13.556 -9.634 -16.088 1.00 43.97 91 THR A CA 1
ATOM 746 C C . THR A 1 91 ? 14.303 -9.003 -17.252 1.00 43.97 91 THR A C 1
ATOM 748 O O . THR A 1 91 ? 13.818 -8.072 -17.877 1.00 43.97 91 THR A O 1
ATOM 751 N N . ASN A 1 92 ? 15.544 -9.454 -17.457 1.00 38.28 92 ASN A N 1
ATOM 752 C CA . ASN A 1 92 ? 16.306 -9.364 -18.704 1.00 38.28 92 ASN A CA 1
ATOM 753 C C . ASN A 1 92 ? 15.984 -8.174 -19.630 1.00 38.28 92 ASN A C 1
ATOM 755 O O . ASN A 1 92 ? 15.633 -8.378 -20.792 1.00 38.28 92 ASN A O 1
ATOM 759 N N . VAL A 1 93 ? 16.259 -6.938 -19.211 1.00 39.44 93 VAL A N 1
ATOM 760 C CA . VAL A 1 93 ? 16.849 -6.036 -20.202 1.00 39.44 93 VAL A CA 1
ATOM 761 C C . VAL A 1 93 ? 18.285 -6.513 -20.309 1.00 39.44 93 VAL A C 1
ATOM 763 O O . VAL A 1 93 ? 19.150 -6.105 -19.536 1.00 39.44 93 VAL A O 1
ATOM 766 N N . ARG A 1 94 ? 18.535 -7.455 -21.230 1.00 40.31 94 ARG A N 1
ATOM 767 C CA . ARG A 1 94 ? 19.863 -7.580 -21.821 1.00 40.31 94 ARG A CA 1
ATOM 768 C C . ARG A 1 94 ? 20.189 -6.178 -22.320 1.00 40.31 94 ARG A C 1
ATOM 770 O O . ARG A 1 94 ? 19.760 -5.789 -23.401 1.00 40.31 94 ARG A O 1
ATOM 777 N N . PHE A 1 95 ? 20.916 -5.412 -21.516 1.00 42.28 95 PHE A N 1
ATOM 778 C CA . PHE A 1 95 ? 21.802 -4.403 -22.046 1.00 42.28 95 PHE A CA 1
ATOM 779 C C . PHE A 1 95 ? 22.668 -5.166 -23.043 1.00 42.28 95 PHE A C 1
ATOM 781 O O . PHE A 1 95 ? 23.565 -5.911 -22.657 1.00 42.28 95 PHE A O 1
ATOM 788 N N . ALA A 1 96 ? 22.331 -5.074 -24.328 1.00 41.84 96 ALA A N 1
ATOM 789 C CA . ALA A 1 96 ? 23.333 -5.279 -25.346 1.00 41.84 96 ALA A CA 1
ATOM 790 C C . ALA A 1 96 ? 24.415 -4.245 -25.012 1.00 41.84 96 ALA A C 1
ATOM 792 O O . ALA A 1 96 ? 24.106 -3.049 -25.022 1.00 41.84 96 ALA A O 1
ATOM 793 N N . PRO A 1 97 ? 25.636 -4.649 -24.623 1.00 40.53 97 PRO A N 1
ATOM 794 C CA . PRO A 1 97 ? 26.705 -3.676 -24.526 1.00 40.53 97 PRO A CA 1
ATOM 795 C C . PRO A 1 97 ? 26.839 -3.046 -25.921 1.00 40.53 97 PRO A C 1
ATOM 797 O O . PRO A 1 97 ? 26.898 -3.785 -26.912 1.00 40.53 97 PRO A O 1
ATOM 800 N N . PRO A 1 98 ? 26.841 -1.710 -26.053 1.00 45.09 98 PRO A N 1
ATOM 801 C CA . PRO A 1 98 ? 27.167 -1.094 -27.325 1.00 45.09 98 PRO A CA 1
ATOM 802 C C . PRO A 1 98 ? 28.645 -1.396 -27.583 1.00 45.09 98 PRO A C 1
ATOM 804 O O . PRO A 1 98 ? 29.516 -0.763 -26.996 1.00 45.09 98 PRO A O 1
ATOM 807 N N . GLY A 1 99 ? 28.942 -2.416 -28.395 1.00 47.78 99 GLY A N 1
ATOM 808 C CA . GLY A 1 99 ? 30.320 -2.647 -28.839 1.00 47.78 99 GLY A CA 1
ATOM 809 C C . GLY A 1 99 ? 30.817 -4.078 -29.019 1.00 47.78 99 GLY A C 1
ATOM 810 O O . GLY A 1 99 ? 32.026 -4.261 -29.086 1.00 47.78 99 GLY A O 1
ATOM 811 N N . SER A 1 100 ? 29.975 -5.104 -29.156 1.00 45.25 100 SER A N 1
ATOM 812 C CA . SER A 1 100 ? 30.470 -6.397 -29.662 1.00 45.25 100 SER A CA 1
ATOM 813 C C . SER A 1 100 ? 30.225 -6.514 -31.163 1.00 45.25 100 SER A C 1
ATOM 815 O O . SER A 1 100 ? 29.289 -7.174 -31.609 1.00 45.25 100 SER A O 1
ATOM 817 N N . PHE A 1 101 ? 31.092 -5.854 -31.936 1.00 53.25 101 PHE A N 1
ATOM 818 C CA . PHE A 1 101 ? 31.365 -6.205 -33.329 1.00 53.25 101 PHE A CA 1
ATOM 819 C C . PHE A 1 101 ? 31.591 -7.725 -33.406 1.00 53.25 101 PHE A C 1
ATOM 821 O O . PHE A 1 101 ? 32.547 -8.243 -32.829 1.00 53.25 101 PHE A O 1
ATOM 828 N N . ARG A 1 102 ? 30.713 -8.455 -34.098 1.00 46.97 102 ARG A N 1
ATOM 829 C CA . ARG A 1 102 ? 31.022 -9.804 -34.582 1.00 46.97 102 ARG A CA 1
ATOM 830 C C . ARG A 1 102 ? 31.470 -9.665 -36.028 1.00 46.97 102 ARG A C 1
ATOM 832 O O . ARG A 1 102 ? 30.665 -9.344 -36.895 1.00 46.97 102 ARG A O 1
ATOM 839 N N . ILE A 1 103 ? 32.759 -9.885 -36.262 1.00 60.16 103 ILE A N 1
ATOM 840 C CA . ILE A 1 103 ? 33.301 -10.140 -37.597 1.00 60.16 103 ILE A CA 1
ATOM 841 C C . ILE A 1 103 ? 32.650 -11.448 -38.094 1.00 60.16 103 ILE A C 1
ATOM 843 O O . ILE A 1 103 ? 32.627 -12.418 -37.328 1.00 60.16 103 ILE A O 1
ATOM 847 N N . PRO A 1 104 ? 32.077 -11.506 -39.309 1.00 47.84 104 PRO A N 1
ATOM 848 C CA . PRO A 1 104 ? 31.575 -12.761 -39.862 1.00 47.84 104 PRO A CA 1
ATOM 849 C C . PRO A 1 104 ? 32.750 -13.713 -40.150 1.00 47.84 104 PRO A C 1
ATOM 851 O O . PRO A 1 104 ? 33.758 -13.266 -40.699 1.00 47.84 104 PRO A O 1
ATOM 854 N N . PRO A 1 105 ? 32.664 -15.015 -39.820 1.00 48.50 105 PRO A N 1
ATOM 855 C CA . PRO A 1 105 ? 33.649 -15.971 -40.294 1.00 48.50 105 PRO A CA 1
ATOM 856 C C . PRO A 1 105 ? 33.298 -16.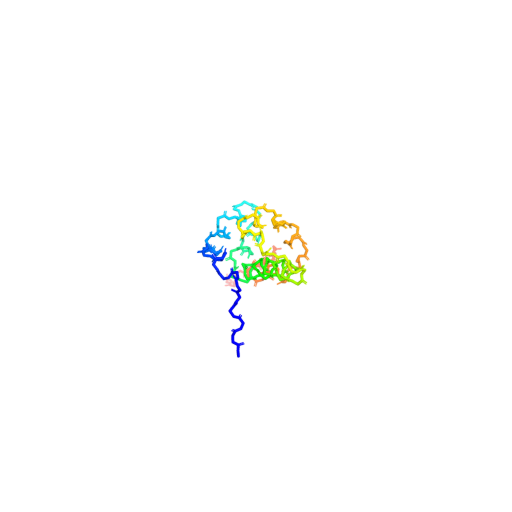333 -41.737 1.00 48.50 105 PRO A C 1
ATOM 858 O O . PRO A 1 105 ? 32.282 -16.977 -41.996 1.00 48.50 105 PRO A O 1
ATOM 861 N N . GLY A 1 106 ? 34.130 -15.897 -42.675 1.00 47.53 106 GLY A N 1
ATOM 862 C CA . GLY A 1 106 ? 34.020 -16.306 -44.068 1.00 47.53 106 GLY A CA 1
ATOM 863 C C . GLY A 1 106 ? 34.763 -15.370 -45.002 1.00 47.53 106 GLY A C 1
ATOM 864 O O . GLY A 1 106 ? 34.132 -14.473 -45.547 1.00 47.53 106 GLY A O 1
ATOM 865 N N . PHE A 1 107 ? 36.077 -15.567 -45.122 1.00 44.06 107 PHE A N 1
ATOM 866 C CA . PHE A 1 107 ? 36.854 -15.667 -46.366 1.00 44.06 107 PHE A CA 1
ATOM 867 C C . PHE A 1 107 ? 38.287 -16.085 -46.022 1.00 44.06 107 PHE A C 1
ATOM 869 O O . PHE A 1 107 ? 38.837 -15.531 -45.043 1.00 44.06 107 PHE A O 1
#

pLDDT: mean 75.01, std 17.68, range [35.72, 91.94]

Solvent-accessible surface area (backbone atoms only — not comparable to full-atom values): 6948 Å² total; per-residue (Å²): 130,85,76,73,61,92,58,61,78,78,61,74,64,66,57,69,63,45,46,71,69,56,46,72,90,76,78,56,70,63,62,44,56,34,65,68,34,72,68,44,49,54,49,56,49,50,52,51,52,50,52,38,50,54,32,47,75,70,76,38,72,74,79,77,51,65,62,62,49,46,75,68,50,60,62,66,62,55,57,69,71,45,52,66,70,72,51,63,60,76,79,74,78,72,73,71,70,94,78,77,83,73,80,81,92,82,131

Radius of gyration: 21.29 Å; Cα contacts (8 Å, |Δi|>4): 49; chains: 1; bounding box: 56×29×67 Å

Sequence (107 aa):
MDVDNPWRWWFEDDPSLQYQMARPQTGSPSYLDYFRQPSAEARVFGDWETAQARLAAQGLPPNIKSIDFLNEYPFWTEYARLGPSQRGGSTNVRFAPPGSFRIPPGF

Mean predicted aligned error: 11.87 Å

Foldseek 3Di:
DPPPPPCPVLQPDPLVVLLVVLQDPDDDPLLNVLSVDVVVVVVLVVVVVVVQVVCVVVVHHRPARSNNSSNPPPSVVVCVPDDCVNSVPDPDPPPPPPDPDDDDPDD

Secondary structure (DSSP, 8-state):
-----TTGGGG-S-HHHHHHHHS--SS-HHHHHHHTSHHHHHHHHHHHHHHHHHHHHTTPPP---HHHHHHH--HHHHHHHS-TTTTTTTS------TT--------